Protein AF-A0A1Q7UXT5-F1 (afdb_monomer_lite)

Radius of gyration: 22.02 Å; chains: 1; bounding box: 38×32×70 Å

Secondary structure (DSSP, 8-state):
-HHHH--S--EE---SSS-HHHHHHHHHHHHTTSSEE--GGG--HHHHHHHHHHHHHT-SPPPSSPPPP--HHHHHHHHHHHHHHHHHHHHHHS----

Foldseek 3Di:
DVLLVDLDADEDEFDPPPDPPSVVVQVVCVVQQSHHYDYNVPDDPVVVVVSVVVSVVVHRDDGPHDDDDPCVVVVVVVVVVVVVVVVVVVVVPDDDDD

Sequence (98 aa):
MEILRSSTPALLIPRPGPSAEQRTRTRLFQEKGWVDALDPDDVNSDTLAEAISRGLRSGPKARSQPSPDLGGLAAAVEQLVSLVRRVGQEQRLAPTAE

Structure (mmCIF, N/CA/C/O backbone):
data_AF-A0A1Q7UXT5-F1
#
_entry.id   AF-A0A1Q7UXT5-F1
#
loop_
_atom_site.group_PDB
_atom_site.id
_atom_site.type_symbol
_atom_site.label_atom_id
_atom_site.label_alt_id
_atom_site.label_comp_id
_atom_site.label_asym_id
_atom_site.label_entity_id
_atom_site.label_seq_id
_atom_site.pdbx_PDB_ins_code
_atom_site.Cartn_x
_atom_site.Cartn_y
_atom_site.Cartn_z
_atom_site.occupancy
_atom_site.B_iso_or_equiv
_atom_site.auth_seq_id
_atom_site.auth_comp_id
_atom_site.auth_asym_id
_atom_site.auth_atom_id
_atom_site.pdbx_PDB_model_num
ATOM 1 N N . MET A 1 1 ? -4.849 2.095 0.091 1.00 65.19 1 MET A N 1
ATOM 2 C CA . MET A 1 1 ? -5.498 0.826 0.497 1.00 65.19 1 MET A CA 1
ATOM 3 C C . MET A 1 1 ? -6.387 0.244 -0.587 1.00 65.19 1 MET A C 1
ATOM 5 O O . MET A 1 1 ? -6.460 -0.969 -0.677 1.00 65.19 1 MET A O 1
ATOM 9 N N . GLU A 1 2 ? -7.043 1.062 -1.408 1.00 83.25 2 GLU A N 1
ATOM 10 C CA . GLU A 1 2 ? -7.928 0.594 -2.484 1.00 83.25 2 GLU A CA 1
ATOM 11 C C . GLU A 1 2 ? -7.280 -0.438 -3.418 1.00 83.25 2 GLU A C 1
ATOM 13 O O . GLU A 1 2 ? -7.870 -1.478 -3.682 1.00 83.25 2 GLU A O 1
ATOM 18 N N . ILE A 1 3 ? -6.011 -0.238 -3.782 1.00 86.38 3 ILE A N 1
ATOM 19 C CA . ILE A 1 3 ? -5.247 -1.215 -4.573 1.00 86.38 3 ILE A CA 1
ATOM 20 C C . ILE A 1 3 ? -5.155 -2.594 -3.899 1.00 86.38 3 ILE A C 1
ATOM 22 O O . ILE A 1 3 ? -5.252 -3.606 -4.576 1.00 86.38 3 ILE A O 1
ATOM 26 N N . LEU A 1 4 ? -5.071 -2.662 -2.565 1.00 87.12 4 LEU A N 1
ATOM 27 C CA . LEU A 1 4 ? -5.084 -3.938 -1.833 1.00 87.12 4 LEU A CA 1
ATOM 28 C C . LEU A 1 4 ? -6.486 -4.568 -1.746 1.00 87.12 4 LEU A C 1
ATOM 30 O O . LEU A 1 4 ? -6.606 -5.767 -1.489 1.00 87.12 4 LEU A O 1
ATOM 34 N N . ARG A 1 5 ? -7.554 -3.786 -1.954 1.00 86.94 5 ARG A N 1
ATOM 35 C CA . ARG A 1 5 ? -8.932 -4.295 -2.093 1.00 86.94 5 ARG A CA 1
ATOM 36 C C . ARG A 1 5 ? -9.222 -4.777 -3.512 1.00 86.94 5 ARG A C 1
ATOM 38 O O . ARG A 1 5 ? -10.108 -5.602 -3.692 1.00 86.94 5 ARG A O 1
ATOM 45 N N . SER A 1 6 ? -8.485 -4.265 -4.491 1.00 83.19 6 SER A N 1
ATOM 46 C CA . SER A 1 6 ? -8.643 -4.628 -5.892 1.00 83.19 6 SER A CA 1
ATOM 47 C C . SER A 1 6 ? -8.031 -5.998 -6.197 1.00 83.19 6 SER A C 1
ATOM 49 O O . SER A 1 6 ? -7.032 -6.410 -5.601 1.00 83.19 6 SER A O 1
ATOM 51 N N . SER A 1 7 ? -8.632 -6.695 -7.159 1.00 78.06 7 SER A N 1
ATOM 52 C CA . SER A 1 7 ? -8.052 -7.859 -7.840 1.00 78.06 7 SER A CA 1
ATOM 53 C C . SER A 1 7 ? -7.231 -7.468 -9.074 1.00 78.06 7 SER A C 1
ATOM 55 O O . SER A 1 7 ? -6.636 -8.331 -9.718 1.00 78.06 7 SER A O 1
ATOM 57 N N . THR A 1 8 ? -7.199 -6.178 -9.419 1.00 84.25 8 THR A N 1
ATOM 58 C CA . THR A 1 8 ? -6.448 -5.668 -10.569 1.00 84.25 8 THR A CA 1
ATOM 59 C C . THR A 1 8 ? -4.953 -5.654 -10.239 1.00 84.25 8 THR A C 1
ATOM 61 O O . THR A 1 8 ? -4.578 -5.065 -9.221 1.00 84.25 8 THR A O 1
ATOM 64 N N . PRO A 1 9 ? -4.088 -6.260 -11.075 1.00 84.81 9 PRO A N 1
ATOM 65 C CA . PRO A 1 9 ? -2.643 -6.152 -10.918 1.00 84.81 9 PRO A CA 1
ATOM 66 C C . PRO A 1 9 ? -2.191 -4.689 -10.890 1.00 84.81 9 PRO A C 1
ATOM 68 O O . PRO A 1 9 ? -2.655 -3.874 -11.686 1.00 84.81 9 PRO A O 1
ATOM 71 N N . ALA A 1 10 ? -1.273 -4.360 -9.984 1.00 88.56 10 ALA A N 1
ATOM 72 C CA . ALA A 1 10 ? -0.778 -3.002 -9.814 1.00 88.56 10 ALA A CA 1
ATOM 73 C C . ALA A 1 10 ? 0.737 -2.987 -9.596 1.00 88.56 10 ALA A C 1
ATOM 75 O O . ALA A 1 10 ? 1.276 -3.818 -8.863 1.00 88.56 10 ALA A O 1
ATOM 76 N N . LEU A 1 11 ? 1.387 -1.998 -10.210 1.00 92.62 11 LEU A N 1
ATOM 77 C CA . LEU A 1 11 ? 2.793 -1.664 -10.022 1.00 92.62 11 LEU A CA 1
ATOM 78 C C . LEU A 1 11 ? 2.876 -0.336 -9.263 1.00 92.62 11 LEU A C 1
ATOM 80 O O . LEU A 1 11 ? 2.390 0.683 -9.754 1.00 92.62 11 LEU A O 1
ATOM 84 N N . LEU A 1 12 ? 3.452 -0.341 -8.062 1.00 94.00 12 LEU A N 1
ATOM 85 C CA . LEU A 1 12 ? 3.606 0.868 -7.253 1.00 94.00 12 LEU A CA 1
ATOM 86 C C . LEU A 1 12 ? 4.969 1.511 -7.501 1.00 94.00 12 LEU A C 1
ATOM 88 O O . LEU A 1 12 ? 6.001 0.853 -7.423 1.00 94.00 12 LEU A O 1
ATOM 92 N N . ILE A 1 13 ? 4.957 2.821 -7.727 1.00 94.62 13 ILE A N 1
ATOM 93 C CA . ILE A 1 13 ? 6.161 3.646 -7.834 1.00 94.62 13 ILE A CA 1
ATOM 94 C C . ILE A 1 13 ? 5.971 4.823 -6.867 1.00 94.62 13 ILE A C 1
ATOM 96 O O . ILE A 1 13 ? 5.106 5.671 -7.113 1.00 94.62 13 ILE A O 1
ATOM 100 N N . PRO A 1 14 ? 6.671 4.863 -5.719 1.00 93.56 14 PRO A N 1
ATOM 101 C CA . PRO A 1 14 ? 6.528 5.947 -4.761 1.00 93.56 14 PRO A CA 1
ATOM 102 C C . PRO A 1 14 ? 7.130 7.231 -5.332 1.00 93.56 14 PRO A C 1
ATOM 104 O O . PRO A 1 14 ? 7.993 7.202 -6.201 1.00 93.56 14 PRO A O 1
ATOM 107 N N . ARG A 1 15 ? 6.679 8.391 -4.849 1.00 90.94 15 ARG A N 1
ATOM 108 C CA . ARG A 1 15 ? 7.201 9.669 -5.352 1.00 90.94 15 ARG A CA 1
ATOM 109 C C . ARG A 1 15 ? 8.666 9.881 -4.921 1.00 90.94 15 ARG A C 1
ATOM 111 O O . ARG A 1 15 ? 8.980 9.593 -3.765 1.00 90.94 15 ARG A O 1
ATOM 118 N N . PRO A 1 16 ? 9.527 10.456 -5.786 1.00 80.25 16 PRO A N 1
ATOM 119 C CA . PRO A 1 16 ? 10.947 10.663 -5.483 1.00 80.25 16 PRO A CA 1
ATOM 120 C C . PRO A 1 16 ? 11.210 11.715 -4.389 1.00 80.25 16 PRO A C 1
ATOM 122 O O . PRO A 1 16 ? 12.206 11.608 -3.681 1.00 80.25 16 PRO A O 1
ATOM 125 N N . GLY A 1 17 ? 10.313 12.699 -4.217 1.00 78.75 17 GLY A N 1
ATOM 126 C CA . GLY A 1 17 ? 10.419 13.763 -3.202 1.00 78.75 17 GLY A CA 1
ATOM 127 C C . GLY A 1 17 ? 10.271 13.279 -1.746 1.00 78.75 17 GLY A C 1
ATOM 128 O O . GLY A 1 17 ? 10.144 12.078 -1.507 1.00 78.75 17 GLY A O 1
ATOM 129 N N . PRO A 1 18 ? 10.250 14.188 -0.745 1.00 73.25 18 PRO A N 1
ATOM 130 C CA . PRO A 1 18 ? 10.240 13.824 0.672 1.00 73.25 18 PRO A CA 1
ATOM 131 C C . PRO A 1 18 ? 8.933 13.116 1.047 1.00 73.25 18 PRO A C 1
ATOM 133 O O . PRO A 1 18 ? 7.935 13.722 1.431 1.00 73.25 18 PRO A O 1
ATOM 136 N N . SER A 1 19 ? 8.923 11.796 0.902 1.00 75.56 19 SER A N 1
ATOM 137 C CA . SER A 1 19 ? 7.801 10.945 1.269 1.00 75.56 19 SER A CA 1
ATOM 138 C C . SER A 1 19 ? 8.317 9.611 1.789 1.00 75.56 19 SER A C 1
ATOM 140 O O . SER A 1 19 ? 8.111 8.550 1.199 1.00 75.56 19 SER A O 1
ATOM 142 N N . ALA A 1 20 ? 9.000 9.686 2.936 1.00 84.25 20 ALA A N 1
ATOM 143 C CA . ALA A 1 20 ? 9.487 8.518 3.663 1.00 84.25 20 ALA A CA 1
ATOM 144 C C . ALA A 1 20 ? 8.366 7.491 3.896 1.00 84.25 20 ALA A C 1
ATOM 146 O O . ALA A 1 20 ? 8.597 6.294 3.753 1.00 84.25 20 ALA A O 1
ATOM 147 N N . GLU A 1 21 ? 7.135 7.946 4.165 1.00 91.50 21 GLU A N 1
ATOM 148 C CA . GLU A 1 21 ? 5.964 7.074 4.324 1.00 91.50 21 GLU A CA 1
ATOM 149 C C . GLU A 1 21 ? 5.653 6.268 3.057 1.00 91.50 21 GLU A C 1
ATOM 151 O O . GLU A 1 21 ? 5.498 5.051 3.143 1.00 91.50 21 GLU A O 1
ATOM 156 N N . GLN A 1 22 ? 5.626 6.893 1.875 1.00 91.56 22 GLN A N 1
ATOM 157 C CA . GLN A 1 22 ? 5.300 6.184 0.635 1.00 91.56 22 GLN A CA 1
ATOM 158 C C . GLN A 1 22 ? 6.360 5.151 0.267 1.00 91.56 22 GLN A C 1
ATOM 160 O O . GLN A 1 22 ? 6.002 4.024 -0.085 1.00 91.56 22 GLN A O 1
ATOM 165 N N . ARG A 1 23 ? 7.648 5.507 0.381 1.00 91.12 23 ARG A N 1
ATOM 166 C CA . ARG A 1 23 ? 8.754 4.563 0.154 1.00 91.12 23 ARG A CA 1
ATOM 167 C C . ARG A 1 23 ? 8.690 3.407 1.152 1.00 91.12 23 ARG A C 1
ATOM 169 O O . ARG A 1 23 ? 8.695 2.249 0.744 1.00 91.12 23 ARG A O 1
ATOM 176 N N . THR A 1 24 ? 8.505 3.712 2.438 1.00 92.19 24 THR A N 1
ATOM 177 C CA . THR A 1 24 ? 8.372 2.702 3.501 1.00 92.19 24 THR A CA 1
ATOM 178 C C . THR A 1 24 ? 7.218 1.747 3.223 1.00 92.19 24 THR A C 1
ATOM 180 O O . THR A 1 24 ? 7.399 0.531 3.245 1.00 92.19 24 THR A O 1
ATOM 183 N N . ARG A 1 25 ? 6.030 2.278 2.920 1.00 91.69 25 ARG A N 1
ATOM 184 C CA . ARG A 1 25 ? 4.836 1.470 2.668 1.00 91.69 25 ARG A CA 1
ATOM 185 C C . ARG A 1 25 ? 4.985 0.606 1.421 1.00 91.69 25 ARG A C 1
ATOM 187 O O . ARG A 1 25 ? 4.624 -0.564 1.460 1.00 91.69 25 ARG A O 1
ATOM 194 N N . THR A 1 26 ? 5.533 1.164 0.344 1.00 93.31 26 THR A N 1
ATOM 195 C CA . THR A 1 26 ? 5.767 0.426 -0.903 1.00 93.31 26 THR A CA 1
ATOM 196 C C . THR A 1 26 ? 6.716 -0.745 -0.669 1.00 93.31 26 THR A C 1
ATOM 198 O O . THR A 1 26 ? 6.369 -1.875 -1.006 1.00 93.31 26 THR A O 1
ATOM 201 N N . ARG A 1 27 ? 7.852 -0.496 -0.003 1.00 92.38 27 ARG A N 1
ATOM 202 C CA . ARG A 1 27 ? 8.829 -1.531 0.361 1.00 92.38 27 ARG A CA 1
ATOM 203 C C . ARG A 1 27 ? 8.181 -2.650 1.176 1.00 92.38 27 ARG A C 1
ATOM 205 O O . ARG A 1 27 ? 8.266 -3.812 0.798 1.00 92.38 27 ARG A O 1
ATOM 212 N N . LEU A 1 28 ? 7.458 -2.301 2.244 1.00 92.75 28 LEU A N 1
ATOM 213 C CA . LEU A 1 28 ? 6.788 -3.284 3.103 1.00 92.75 28 LEU A CA 1
ATOM 214 C C . LEU A 1 28 ? 5.715 -4.093 2.358 1.00 92.75 28 LEU A C 1
ATOM 216 O O . LEU A 1 28 ? 5.524 -5.272 2.645 1.00 92.75 28 LEU A O 1
ATOM 220 N N . PHE A 1 29 ? 4.989 -3.482 1.420 1.00 91.88 29 PHE A N 1
ATOM 221 C CA . PHE A 1 29 ? 3.977 -4.192 0.634 1.00 91.88 29 PHE A CA 1
ATOM 222 C C . PHE A 1 29 ? 4.612 -5.158 -0.369 1.00 91.88 29 PHE A C 1
ATOM 224 O O . PHE A 1 29 ? 4.110 -6.272 -0.533 1.00 91.88 29 PHE A O 1
ATOM 231 N N . GLN A 1 30 ? 5.716 -4.755 -1.001 1.00 91.31 30 GLN A N 1
ATOM 232 C CA . GLN A 1 30 ? 6.480 -5.602 -1.913 1.00 91.31 30 GLN A CA 1
ATOM 233 C C . GLN A 1 30 ? 7.113 -6.790 -1.180 1.00 91.31 30 GLN A C 1
ATOM 235 O O . GLN A 1 30 ? 6.968 -7.925 -1.625 1.00 91.31 30 GLN A O 1
ATOM 240 N N . GLU A 1 31 ? 7.734 -6.562 -0.017 1.00 92.25 31 GLU A N 1
ATOM 241 C CA . GLU A 1 31 ? 8.3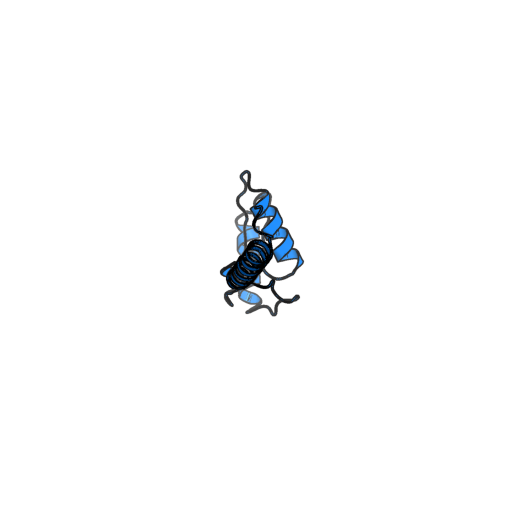13 -7.621 0.827 1.00 92.25 31 GLU A CA 1
ATOM 242 C C . GLU A 1 31 ? 7.275 -8.673 1.249 1.00 92.25 31 GLU A C 1
ATOM 244 O O . GLU A 1 31 ? 7.591 -9.853 1.384 1.00 92.25 31 GLU A O 1
ATOM 249 N N . LYS A 1 32 ? 6.016 -8.260 1.426 1.00 90.38 32 LYS A N 1
ATOM 250 C CA . LYS A 1 32 ? 4.892 -9.154 1.746 1.00 90.38 32 LYS A CA 1
ATOM 251 C C . LYS A 1 32 ? 4.231 -9.782 0.516 1.00 90.38 32 LYS A C 1
ATOM 253 O O . LYS A 1 32 ? 3.255 -10.515 0.663 1.00 90.38 32 LYS A O 1
ATOM 258 N N . GLY A 1 33 ? 4.726 -9.486 -0.688 1.00 88.56 33 GLY A N 1
ATOM 259 C CA . GLY A 1 33 ? 4.168 -9.966 -1.953 1.00 88.56 33 GLY A CA 1
ATOM 260 C C . GLY A 1 33 ? 2.736 -9.496 -2.210 1.00 88.56 33 GLY A C 1
ATOM 261 O O . GLY A 1 33 ? 1.979 -10.166 -2.912 1.00 88.56 33 GLY A O 1
ATOM 262 N N . TRP A 1 34 ? 2.328 -8.376 -1.609 1.00 88.25 34 TRP A N 1
ATOM 263 C CA . TRP A 1 34 ? 0.985 -7.825 -1.788 1.00 88.25 34 TRP A CA 1
ATOM 264 C C . TRP A 1 34 ? 0.851 -7.023 -3.078 1.00 88.25 34 TRP A C 1
ATOM 266 O O . TRP A 1 34 ? -0.247 -6.931 -3.623 1.00 88.25 34 TRP A O 1
ATOM 276 N N . VAL A 1 35 ? 1.953 -6.437 -3.542 1.00 88.88 35 VAL A N 1
ATOM 277 C CA . VAL A 1 35 ? 2.030 -5.630 -4.761 1.00 88.88 35 VAL A CA 1
ATOM 278 C C . VAL A 1 35 ? 3.401 -5.790 -5.413 1.00 88.88 35 VAL A C 1
ATOM 280 O O . VAL A 1 35 ? 4.377 -6.093 -4.727 1.00 88.88 35 VAL A O 1
ATOM 283 N N . ASP A 1 36 ? 3.480 -5.526 -6.715 1.00 91.81 36 ASP A N 1
ATOM 284 C CA . ASP A 1 36 ? 4.760 -5.286 -7.380 1.00 91.81 36 ASP A CA 1
ATOM 285 C C . ASP A 1 36 ? 5.150 -3.809 -7.204 1.00 91.81 36 ASP A C 1
ATOM 287 O O . ASP A 1 36 ? 4.283 -2.932 -7.119 1.00 91.81 36 ASP A O 1
ATOM 291 N N . ALA A 1 37 ? 6.450 -3.514 -7.150 1.00 93.62 37 ALA A N 1
ATOM 292 C CA . ALA A 1 37 ? 6.942 -2.149 -7.006 1.00 93.62 37 ALA A CA 1
ATOM 293 C C . ALA A 1 37 ? 8.273 -1.910 -7.730 1.00 93.62 37 ALA A C 1
ATOM 295 O O . ALA A 1 37 ? 9.036 -2.850 -7.959 1.00 93.62 37 ALA A O 1
ATOM 296 N N . LEU A 1 38 ? 8.535 -0.642 -8.057 1.00 94.50 38 LEU A N 1
ATOM 297 C CA . LEU A 1 38 ? 9.837 -0.131 -8.495 1.00 94.50 38 LEU A CA 1
ATOM 298 C C . LEU A 1 38 ? 10.267 1.010 -7.572 1.00 94.50 38 LEU A C 1
ATOM 300 O O . LEU A 1 38 ? 9.436 1.835 -7.182 1.00 94.50 38 LEU A O 1
ATOM 304 N N . ASP A 1 39 ? 11.557 1.069 -7.243 1.00 90.12 39 ASP A N 1
ATOM 305 C CA . ASP A 1 39 ? 12.130 2.243 -6.587 1.00 90.12 39 ASP A CA 1
ATOM 306 C C . ASP A 1 39 ? 12.158 3.411 -7.588 1.00 90.12 39 ASP A C 1
ATOM 308 O O . ASP A 1 39 ? 12.564 3.200 -8.731 1.00 90.12 39 ASP A O 1
ATOM 312 N N . PRO A 1 40 ? 11.707 4.626 -7.223 1.00 91.31 40 PRO A N 1
ATOM 313 C CA . PRO A 1 40 ? 11.669 5.767 -8.134 1.00 91.31 40 PRO A CA 1
ATOM 314 C C . PRO A 1 40 ? 13.039 6.175 -8.663 1.00 91.31 40 PRO A C 1
ATOM 316 O O . PRO A 1 40 ? 13.093 6.794 -9.723 1.00 91.31 40 PRO A O 1
ATOM 319 N N . ASP A 1 41 ? 14.115 5.840 -7.951 1.00 90.06 41 ASP A N 1
ATOM 320 C CA . ASP A 1 41 ? 15.476 6.156 -8.374 1.00 90.06 41 ASP A CA 1
ATOM 321 C C . ASP A 1 41 ? 15.991 5.149 -9.433 1.00 90.06 41 ASP A C 1
ATOM 323 O O . ASP A 1 41 ? 16.923 5.457 -10.172 1.00 90.06 41 ASP A O 1
ATOM 327 N N . ASP A 1 42 ? 15.311 4.004 -9.592 1.00 89.56 42 ASP A N 1
ATOM 328 C CA . ASP A 1 42 ? 15.612 2.947 -10.572 1.00 89.56 42 ASP A CA 1
ATOM 329 C C . ASP A 1 42 ? 14.657 2.954 -11.791 1.00 89.56 42 ASP A C 1
ATOM 331 O O . ASP A 1 42 ? 14.678 2.048 -12.637 1.00 89.56 42 ASP A O 1
ATOM 335 N N . VAL A 1 43 ? 13.778 3.959 -11.906 1.00 93.12 43 VAL A N 1
ATOM 336 C CA . VAL A 1 43 ? 12.794 4.041 -12.997 1.00 93.12 43 VAL A CA 1
ATOM 337 C C . VAL A 1 43 ? 13.399 4.666 -14.252 1.00 93.12 43 VAL A C 1
ATOM 339 O O . VAL A 1 43 ? 13.753 5.842 -14.290 1.00 93.12 43 VAL A O 1
ATOM 342 N N . ASN A 1 44 ? 13.404 3.892 -15.333 1.00 95.06 44 ASN A N 1
ATOM 343 C CA . ASN A 1 44 ? 13.603 4.354 -16.701 1.00 95.06 44 ASN A CA 1
ATOM 344 C C . ASN A 1 44 ? 12.634 3.614 -17.644 1.00 95.06 44 ASN A C 1
ATOM 346 O O . ASN A 1 44 ? 11.815 2.808 -17.193 1.00 95.06 44 ASN A O 1
ATOM 350 N N . SER A 1 45 ? 12.683 3.910 -18.948 1.00 96.56 45 SER A N 1
ATOM 351 C CA . SER A 1 45 ? 11.781 3.300 -19.937 1.00 96.56 45 SER A CA 1
ATOM 352 C C . SER A 1 45 ? 11.836 1.776 -19.920 1.00 96.56 45 SER A C 1
ATOM 354 O O . SER A 1 45 ? 10.795 1.123 -19.997 1.00 96.56 45 SER A O 1
ATOM 356 N N . ASP A 1 46 ? 13.034 1.219 -19.778 1.00 97.12 46 ASP A N 1
ATOM 357 C CA . ASP A 1 46 ? 13.284 -0.207 -19.934 1.00 97.12 46 ASP A CA 1
ATOM 358 C C . ASP A 1 46 ? 12.859 -0.958 -18.671 1.00 97.12 46 ASP A C 1
ATOM 360 O O . ASP A 1 46 ? 12.105 -1.931 -18.756 1.00 97.12 46 ASP A O 1
ATOM 364 N N . THR A 1 47 ? 13.238 -0.456 -17.489 1.00 96.25 47 THR A N 1
ATOM 365 C CA . THR A 1 47 ? 12.846 -1.055 -16.202 1.00 96.25 47 THR A CA 1
ATOM 366 C C . THR A 1 47 ? 11.334 -1.000 -15.997 1.00 96.25 47 THR A C 1
ATOM 368 O O . THR A 1 47 ? 10.726 -1.974 -15.537 1.00 96.25 47 THR A O 1
ATOM 371 N N . LEU A 1 48 ? 10.692 0.097 -16.412 1.00 96.12 48 LEU A N 1
ATOM 372 C CA . LEU A 1 48 ? 9.241 0.235 -16.367 1.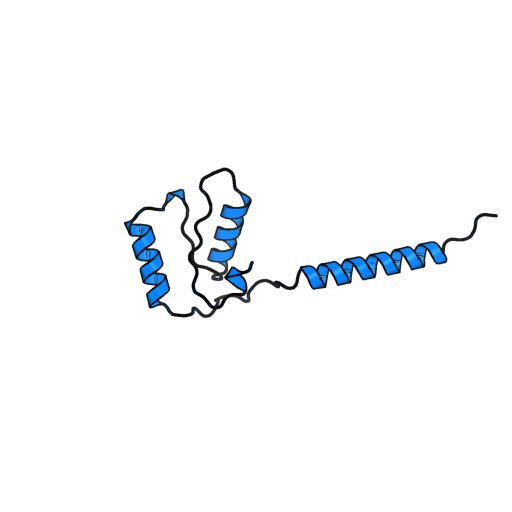00 96.12 48 LEU A CA 1
ATOM 373 C C . LEU A 1 48 ? 8.542 -0.716 -17.348 1.00 96.12 48 LEU A C 1
ATOM 375 O O . LEU A 1 48 ? 7.606 -1.420 -16.956 1.00 96.12 48 LEU A O 1
ATOM 379 N N . ALA A 1 49 ? 8.992 -0.771 -18.605 1.00 96.12 49 ALA A N 1
ATOM 380 C CA . ALA A 1 49 ? 8.411 -1.649 -19.618 1.00 96.12 49 ALA A CA 1
ATOM 381 C C . ALA A 1 49 ? 8.533 -3.128 -19.227 1.00 96.12 49 ALA A C 1
ATOM 383 O O . ALA A 1 49 ? 7.575 -3.895 -19.379 1.00 96.12 49 ALA A O 1
ATOM 384 N N . GLU A 1 50 ? 9.677 -3.532 -18.671 1.00 95.31 50 GLU A N 1
ATOM 385 C CA . GLU A 1 50 ? 9.887 -4.889 -18.180 1.00 95.31 50 GLU A CA 1
ATOM 386 C C . GLU A 1 50 ? 8.943 -5.214 -17.014 1.00 95.31 50 GLU A C 1
ATOM 388 O O . GLU A 1 50 ? 8.287 -6.262 -17.026 1.00 95.31 50 GLU A O 1
ATOM 393 N N . ALA A 1 51 ? 8.825 -4.315 -16.030 1.00 93.31 51 ALA A N 1
ATOM 394 C CA . ALA A 1 51 ? 7.951 -4.504 -14.876 1.00 93.31 51 ALA A CA 1
ATOM 395 C C . ALA A 1 51 ? 6.475 -4.631 -15.280 1.00 93.31 51 ALA A C 1
ATOM 397 O O . ALA A 1 51 ? 5.798 -5.557 -14.825 1.00 93.31 51 ALA A O 1
ATOM 398 N N . ILE A 1 52 ? 5.999 -3.770 -16.185 1.00 93.25 52 ILE A N 1
ATOM 399 C CA . ILE A 1 52 ? 4.638 -3.845 -16.734 1.00 93.25 52 ILE A CA 1
ATOM 400 C C . ILE A 1 52 ? 4.440 -5.173 -17.469 1.00 93.25 52 ILE A C 1
ATOM 402 O O . ILE A 1 52 ? 3.487 -5.903 -17.195 1.00 93.25 52 ILE A O 1
ATOM 406 N N . SER A 1 53 ? 5.365 -5.535 -18.359 1.00 93.75 53 SER A N 1
ATOM 407 C CA . SER A 1 53 ? 5.268 -6.766 -19.148 1.00 93.75 53 SER A CA 1
ATOM 408 C C . SER A 1 53 ? 5.255 -8.018 -18.263 1.00 93.75 53 SER A C 1
ATOM 410 O O . SER A 1 53 ? 4.502 -8.960 -18.513 1.00 93.75 53 SER A O 1
ATOM 412 N N . ARG A 1 54 ? 6.060 -8.033 -17.195 1.00 90.38 54 ARG A N 1
ATOM 413 C CA . ARG A 1 54 ? 6.077 -9.096 -16.181 1.00 90.38 54 ARG A CA 1
ATOM 414 C C . ARG A 1 54 ? 4.752 -9.179 -15.422 1.00 90.38 54 ARG A C 1
ATOM 416 O O . ARG A 1 54 ? 4.250 -10.288 -15.227 1.00 90.38 54 ARG A O 1
ATOM 423 N N . GLY A 1 55 ? 4.177 -8.040 -15.037 1.00 88.50 55 GLY A N 1
ATOM 424 C CA . GLY A 1 55 ? 2.866 -7.970 -14.389 1.00 88.50 55 GLY A CA 1
ATOM 425 C C . GLY A 1 55 ? 1.747 -8.528 -15.272 1.00 88.50 55 GLY A C 1
ATOM 426 O O . GLY A 1 55 ? 0.966 -9.359 -14.818 1.00 88.50 55 GLY A O 1
ATOM 427 N N . LEU A 1 56 ? 1.728 -8.156 -16.556 1.00 88.88 56 LEU A N 1
ATOM 428 C CA . LEU A 1 56 ? 0.725 -8.622 -17.522 1.00 88.88 56 LEU A CA 1
ATOM 429 C C . LEU A 1 56 ? 0.828 -10.126 -17.817 1.00 88.88 56 LEU A C 1
ATOM 431 O O . LEU A 1 56 ? -0.195 -10.793 -17.952 1.00 88.88 56 LEU A O 1
ATOM 435 N N . ARG A 1 57 ? 2.046 -10.682 -17.886 1.00 88.56 57 ARG A N 1
ATOM 436 C CA . ARG A 1 57 ? 2.257 -12.123 -18.129 1.00 88.56 57 ARG A CA 1
ATOM 437 C C . ARG A 1 57 ? 1.867 -13.010 -16.950 1.00 88.56 57 ARG A C 1
ATOM 439 O O . ARG A 1 57 ? 1.471 -14.149 -17.161 1.00 88.56 57 ARG A O 1
ATOM 446 N N . SER A 1 58 ? 2.020 -12.519 -15.722 1.00 76.50 58 SER A N 1
ATOM 447 C CA . SER A 1 58 ? 1.872 -13.347 -14.515 1.00 76.50 58 SER A CA 1
ATOM 448 C C . SER A 1 58 ? 0.411 -13.638 -14.139 1.00 76.50 58 SER A C 1
ATOM 450 O O . SER A 1 58 ? 0.175 -14.452 -13.250 1.00 76.50 58 SER A O 1
ATOM 452 N N . GLY A 1 59 ? -0.565 -12.993 -14.794 1.00 69.06 59 GLY A N 1
ATOM 453 C CA . GLY A 1 59 ? -1.980 -13.087 -14.424 1.00 69.06 59 GLY A CA 1
ATOM 454 C C . GLY A 1 59 ? -2.255 -12.585 -12.995 1.00 69.06 59 GLY A C 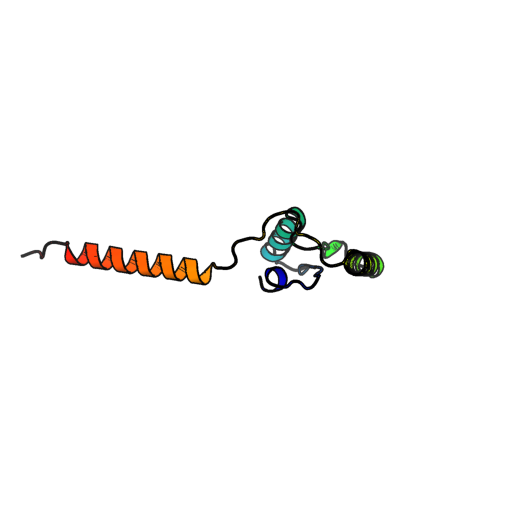1
ATOM 455 O O . GLY A 1 59 ? -1.377 -11.998 -12.355 1.00 69.06 59 GLY A O 1
ATOM 456 N N . PRO A 1 60 ? -3.474 -12.782 -12.461 1.00 67.31 60 PRO A N 1
ATOM 457 C CA . PRO A 1 60 ? -3.775 -12.464 -11.069 1.00 67.31 60 PRO A CA 1
ATOM 458 C C . PRO A 1 60 ? -2.897 -13.314 -10.139 1.00 67.31 60 PRO A C 1
ATOM 460 O O . PRO A 1 60 ? -3.096 -14.522 -10.011 1.00 67.31 60 PRO A O 1
ATOM 463 N N . LYS A 1 61 ? -1.903 -12.695 -9.494 1.00 65.69 61 LYS A N 1
ATOM 464 C CA . LYS A 1 61 ? -1.036 -13.393 -8.539 1.00 65.69 61 LYS A CA 1
ATOM 465 C C . LYS A 1 61 ? -1.838 -13.779 -7.296 1.00 65.69 61 LYS A C 1
ATOM 467 O O . LYS A 1 61 ? -2.469 -12.928 -6.666 1.00 65.69 61 LYS A O 1
ATOM 472 N N . ALA A 1 62 ? -1.753 -15.047 -6.898 1.00 62.62 62 ALA A N 1
ATOM 473 C CA . ALA A 1 62 ? -2.098 -15.435 -5.538 1.00 62.62 62 ALA A CA 1
ATOM 474 C C . ALA A 1 62 ? -1.143 -14.701 -4.584 1.00 62.62 62 ALA A C 1
ATOM 476 O O . ALA A 1 62 ? 0.077 -14.773 -4.741 1.00 62.62 62 ALA A O 1
ATOM 477 N N . ARG A 1 63 ? -1.693 -13.945 -3.630 1.00 68.25 63 ARG A N 1
ATOM 478 C CA . ARG A 1 63 ? -0.886 -13.213 -2.645 1.00 68.25 63 ARG A CA 1
ATOM 479 C C . ARG A 1 63 ? -0.105 -14.231 -1.814 1.00 68.25 63 ARG A C 1
ATOM 481 O O . ARG A 1 63 ? -0.701 -15.167 -1.287 1.00 68.25 63 ARG A O 1
ATOM 488 N N . SER A 1 64 ? 1.212 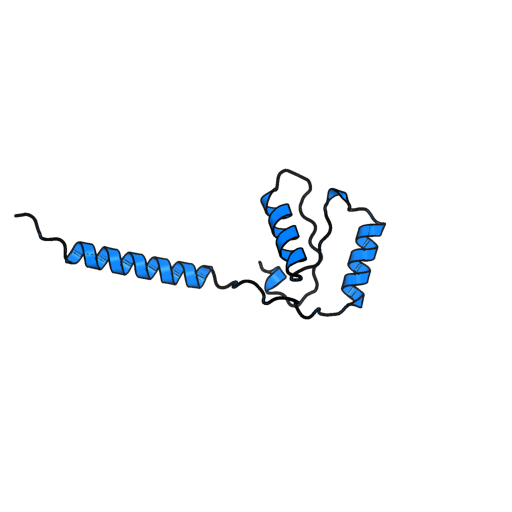-14.055 -1.700 1.00 66.19 64 SER A N 1
ATOM 489 C CA . SER A 1 64 ? 2.074 -14.982 -0.950 1.00 66.19 64 SER A CA 1
ATOM 490 C C . SER A 1 64 ? 1.827 -14.926 0.559 1.00 66.19 64 SER A C 1
ATOM 492 O O . SER A 1 64 ? 2.076 -15.902 1.263 1.00 66.19 64 SER A O 1
ATOM 494 N N . GLN A 1 65 ? 1.311 -13.798 1.055 1.00 77.75 65 GLN A N 1
ATOM 495 C CA . GLN A 1 65 ? 0.871 -13.619 2.434 1.00 77.75 65 GLN A CA 1
ATOM 496 C C . GLN A 1 65 ? -0.561 -13.079 2.498 1.00 77.75 65 GLN A C 1
ATOM 498 O O . GLN A 1 65 ? -0.979 -12.337 1.600 1.00 77.75 65 GLN A O 1
ATOM 503 N N . PRO A 1 66 ? -1.305 -13.385 3.580 1.00 82.06 66 PRO A N 1
ATOM 504 C CA . PRO A 1 66 ? -2.600 -12.768 3.823 1.00 82.06 66 PRO A CA 1
ATOM 505 C C . PRO A 1 66 ? -2.465 -11.244 3.825 1.00 82.06 66 PRO A C 1
ATOM 507 O O . PRO A 1 66 ? -1.500 -10.679 4.343 1.00 82.06 66 PRO A O 1
AT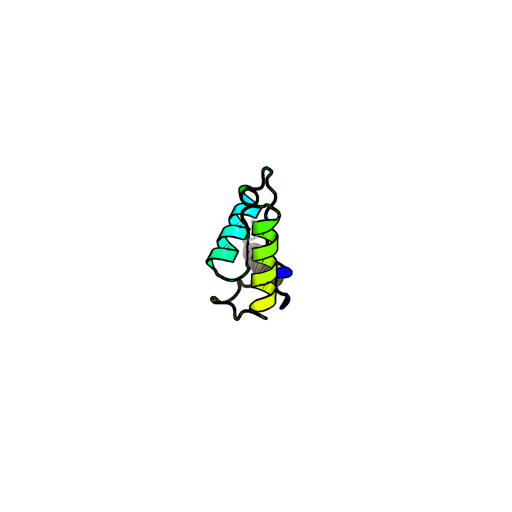OM 510 N N . SER A 1 67 ? -3.423 -10.580 3.188 1.00 83.50 67 SER A N 1
ATOM 511 C CA . SER A 1 67 ? -3.485 -9.120 3.143 1.00 83.50 67 SER A CA 1
ATOM 512 C C . SER A 1 67 ? -3.750 -8.520 4.517 1.00 83.50 67 SER A C 1
ATOM 514 O O . SER A 1 67 ? -4.309 -9.205 5.375 1.00 83.50 67 SER A O 1
ATOM 516 N N . PRO A 1 68 ? -3.364 -7.249 4.739 1.00 88.50 68 PRO A N 1
ATOM 517 C CA . PRO A 1 68 ? -3.639 -6.616 6.015 1.00 88.50 68 PRO A CA 1
ATOM 518 C C . PRO A 1 68 ? -5.150 -6.497 6.195 1.00 88.50 68 PRO A C 1
ATOM 520 O O . PRO A 1 68 ? -5.889 -6.403 5.212 1.00 88.50 68 PRO A O 1
ATOM 523 N N . ASP A 1 69 ? -5.603 -6.451 7.445 1.00 90.38 69 ASP A N 1
ATOM 524 C CA . ASP A 1 69 ? -6.982 -6.076 7.722 1.00 90.38 69 ASP A CA 1
ATOM 525 C C . ASP A 1 69 ? -7.230 -4.642 7.225 1.00 90.38 69 ASP A C 1
ATOM 527 O O . ASP A 1 69 ? -6.512 -3.697 7.560 1.00 90.38 69 ASP A O 1
ATOM 531 N N . LEU A 1 70 ? -8.242 -4.491 6.372 1.00 91.31 70 LEU A N 1
ATOM 532 C CA . LEU A 1 70 ? -8.634 -3.216 5.779 1.00 91.31 70 LEU A CA 1
ATOM 533 C C . LEU A 1 70 ? -9.889 -2.632 6.447 1.00 91.31 70 LEU A C 1
ATOM 535 O O . LEU A 1 70 ? -10.365 -1.578 6.020 1.00 91.31 70 LEU A O 1
ATOM 539 N N . GLY A 1 71 ? -10.428 -3.299 7.472 1.00 93.56 71 GLY A N 1
ATOM 540 C CA . GLY A 1 71 ? -11.595 -2.917 8.269 1.00 93.56 71 GLY A CA 1
ATOM 541 C C . GLY A 1 71 ? -11.323 -1.865 9.347 1.00 93.56 71 GLY A C 1
ATOM 542 O O . GLY A 1 71 ? -12.149 -1.682 10.237 1.00 93.56 71 GLY A O 1
ATOM 543 N N . GLY A 1 72 ? -10.201 -1.141 9.263 1.00 93.25 72 GLY A N 1
ATOM 544 C CA . GLY A 1 72 ? -9.736 -0.230 10.315 1.00 93.25 72 GLY A CA 1
ATOM 545 C C . GLY A 1 72 ? -10.755 0.820 10.774 1.00 93.25 72 GLY A C 1
ATOM 546 O O . GLY A 1 72 ? -10.756 1.173 11.946 1.00 93.25 72 GLY A O 1
ATOM 547 N N . LEU A 1 73 ? -11.661 1.283 9.900 1.00 94.81 73 LEU A N 1
ATOM 548 C CA . LEU A 1 73 ? -12.732 2.204 10.303 1.00 94.81 73 LEU A CA 1
ATOM 549 C C . LEU A 1 73 ? -13.733 1.540 11.258 1.00 94.81 73 LEU A C 1
ATOM 551 O O . LEU A 1 73 ? -14.055 2.117 12.291 1.00 94.81 73 LEU A O 1
ATOM 555 N N . ALA A 1 74 ? -14.212 0.339 10.926 1.00 96.44 74 ALA A N 1
ATOM 556 C CA . ALA A 1 74 ? -15.147 -0.390 11.780 1.00 96.44 74 ALA A CA 1
ATOM 557 C C . ALA A 1 74 ? -14.499 -0.710 13.134 1.00 96.44 74 ALA A C 1
ATOM 559 O O . ALA A 1 74 ? -15.095 -0.433 14.173 1.00 96.44 74 ALA A O 1
ATOM 560 N N . ALA A 1 75 ? -13.243 -1.173 13.113 1.00 96.62 75 ALA A N 1
ATOM 561 C CA . ALA A 1 75 ? -12.463 -1.408 14.323 1.00 96.62 75 ALA A CA 1
ATOM 562 C C . ALA A 1 75 ? -12.307 -0.125 15.162 1.00 96.62 75 ALA A C 1
ATOM 564 O O . ALA A 1 75 ? -12.529 -0.144 16.368 1.00 96.62 75 ALA A O 1
ATOM 565 N N . ALA A 1 76 ? -11.988 1.014 14.540 1.00 97.62 76 ALA A N 1
ATOM 566 C CA . ALA A 1 76 ? -11.856 2.287 15.248 1.00 97.62 76 ALA A CA 1
ATOM 567 C C . ALA A 1 76 ? -13.178 2.747 15.883 1.00 97.62 76 ALA A C 1
ATOM 569 O O . ALA A 1 76 ? -13.177 3.209 17.023 1.00 97.62 76 ALA A O 1
ATOM 570 N N . VAL A 1 77 ? -14.305 2.597 15.178 1.00 98.19 77 VAL A N 1
ATOM 571 C CA . VAL A 1 77 ? -15.638 2.923 15.708 1.00 98.19 77 VAL A CA 1
ATOM 572 C C . VAL A 1 77 ? -15.974 2.046 16.910 1.00 98.19 77 VAL A C 1
ATOM 574 O O . VAL A 1 77 ? -16.405 2.568 17.936 1.00 98.19 77 VAL A O 1
ATOM 577 N N . GLU A 1 78 ? -15.748 0.735 16.815 1.00 98.06 78 GLU A N 1
ATOM 578 C CA . GLU A 1 78 ? -15.984 -0.197 17.920 1.00 98.06 78 GLU A CA 1
ATOM 579 C C . GLU A 1 78 ? -15.173 0.190 19.165 1.00 98.06 78 GLU A C 1
ATOM 581 O O . GLU A 1 78 ? -15.727 0.302 20.263 1.00 98.06 78 GLU A O 1
ATOM 586 N N . GLN A 1 79 ? -13.881 0.481 18.983 1.00 97.31 79 GLN A N 1
ATOM 587 C CA . GLN A 1 79 ? -13.003 0.916 20.070 1.00 97.31 79 GLN A CA 1
ATOM 588 C C . GLN A 1 79 ? -13.470 2.242 20.682 1.00 97.31 79 GLN A C 1
ATOM 590 O O . GLN A 1 79 ? -13.550 2.365 21.905 1.00 97.31 79 GLN A O 1
ATOM 595 N N . LEU A 1 80 ? -13.842 3.222 19.856 1.00 98.00 80 LEU A N 1
ATOM 596 C CA . LEU A 1 80 ? -14.307 4.521 20.336 1.00 98.00 80 LEU A CA 1
ATOM 597 C C . LEU A 1 80 ? -15.611 4.398 21.139 1.00 98.00 80 LEU A C 1
ATOM 599 O O . LEU A 1 80 ? -15.724 4.965 22.225 1.00 98.00 80 LEU A O 1
ATOM 603 N N . VAL A 1 81 ? -16.582 3.620 20.650 1.00 97.75 81 VAL A N 1
ATOM 604 C CA . VAL A 1 81 ? -17.854 3.374 21.351 1.00 97.75 81 VAL A CA 1
ATOM 605 C C . VAL A 1 81 ? -17.621 2.665 22.684 1.00 97.75 81 VAL A C 1
ATOM 607 O O . VAL A 1 81 ? -18.241 3.027 23.687 1.00 97.75 81 VAL A O 1
ATOM 610 N N . SER A 1 82 ? -16.719 1.682 22.715 1.00 97.12 82 SER A N 1
ATOM 611 C CA . SER A 1 82 ? -16.330 0.984 23.945 1.00 97.12 82 SER A CA 1
ATOM 612 C C . SER A 1 82 ? -15.759 1.953 24.988 1.00 97.12 82 SER A C 1
ATOM 614 O O . SER A 1 82 ? -16.198 1.963 26.141 1.00 97.12 82 SER A O 1
ATOM 616 N N . LEU A 1 83 ? -14.859 2.849 24.567 1.00 97.12 83 LEU A N 1
ATOM 617 C CA . LEU A 1 83 ? -14.262 3.860 25.442 1.00 97.12 83 LEU A CA 1
ATOM 618 C C . LEU A 1 83 ? -15.303 4.834 26.003 1.00 97.12 83 LEU A C 1
ATOM 620 O O . LEU A 1 83 ? -15.309 5.084 27.207 1.00 97.12 83 LEU A O 1
ATOM 624 N N . VAL A 1 84 ? -16.211 5.340 25.162 1.00 96.12 84 VAL A N 1
ATOM 625 C CA . VAL A 1 84 ? -17.280 6.256 25.599 1.00 96.12 84 VAL A CA 1
ATOM 626 C C . VAL A 1 84 ? -18.194 5.587 26.628 1.00 96.12 84 VAL A C 1
ATOM 628 O O . VAL A 1 84 ? -18.531 6.200 27.641 1.00 96.12 84 VAL A O 1
ATOM 631 N N . ARG A 1 85 ? -18.571 4.319 26.412 1.00 94.75 85 ARG A N 1
ATOM 632 C CA . ARG A 1 85 ? -19.393 3.562 27.372 1.00 94.75 85 ARG A CA 1
ATOM 633 C C . ARG A 1 85 ? -18.688 3.401 28.713 1.00 94.75 85 ARG A C 1
ATOM 635 O O . ARG A 1 85 ? -19.318 3.637 29.739 1.00 94.75 85 ARG A O 1
ATOM 642 N N . ARG A 1 86 ? -17.399 3.052 28.699 1.00 93.94 86 ARG A N 1
ATOM 643 C CA . ARG A 1 86 ? -16.598 2.886 29.917 1.00 93.94 86 ARG A CA 1
ATOM 644 C C . ARG A 1 86 ? -16.519 4.184 30.723 1.00 93.94 86 ARG A C 1
ATOM 646 O O . ARG A 1 86 ? -16.870 4.183 31.897 1.00 93.94 86 ARG A O 1
ATOM 653 N N . VAL A 1 87 ? -16.170 5.300 30.079 1.00 91.94 87 VAL A N 1
ATOM 654 C CA . VAL A 1 87 ? -16.102 6.617 30.743 1.00 91.94 87 VAL A CA 1
ATOM 655 C C . VAL A 1 87 ? -17.467 7.019 31.310 1.00 91.94 87 VAL A C 1
ATOM 657 O O . VAL A 1 87 ? -17.566 7.471 32.448 1.00 91.94 87 VAL A O 1
ATOM 660 N N . GLY A 1 88 ? -18.547 6.801 30.554 1.00 87.31 88 GLY A N 1
ATOM 661 C CA . GLY A 1 88 ? -19.905 7.098 31.015 1.00 87.31 88 GLY A CA 1
ATOM 662 C C . GLY A 1 88 ? -20.413 6.184 32.141 1.00 87.31 88 GLY A C 1
ATOM 663 O O . GLY A 1 88 ? -21.414 6.516 32.783 1.00 87.31 88 GLY A O 1
ATOM 664 N N . GLN A 1 89 ? -19.779 5.031 32.372 1.00 87.50 89 GLN A N 1
ATOM 665 C CA . GLN A 1 89 ? -20.025 4.182 33.541 1.00 87.50 89 GLN A CA 1
ATOM 666 C C . GLN A 1 89 ? -19.213 4.667 34.744 1.00 87.50 89 GLN A C 1
ATOM 668 O O . GLN A 1 89 ? -19.787 4.851 35.813 1.00 87.50 89 GLN A O 1
ATOM 673 N N . GLU A 1 90 ? -17.924 4.961 34.560 1.00 83.38 90 GLU A N 1
ATOM 674 C CA . GLU A 1 90 ? -17.040 5.499 35.605 1.00 83.38 90 GLU A CA 1
ATOM 675 C C . GLU A 1 90 ? -17.578 6.815 36.194 1.00 83.38 90 GLU A C 1
ATOM 677 O O . GLU A 1 90 ? -17.624 6.973 37.410 1.00 83.38 90 GLU A O 1
ATOM 682 N N . GLN A 1 91 ? -18.095 7.721 35.356 1.00 75.94 91 GLN A N 1
ATOM 683 C CA . GLN A 1 91 ? -18.715 8.977 35.807 1.00 75.94 91 GLN A CA 1
ATOM 684 C C . GLN A 1 91 ? -20.018 8.775 36.593 1.00 75.94 91 GLN A C 1
ATOM 686 O O . GLN A 1 91 ? -20.335 9.577 37.463 1.00 75.94 91 GLN A O 1
ATOM 691 N N . ARG A 1 92 ? -20.782 7.716 36.299 1.00 75.62 92 ARG A N 1
ATOM 692 C CA . ARG A 1 92 ? -22.025 7.387 37.022 1.00 75.62 92 ARG A CA 1
ATOM 693 C C . ARG A 1 92 ? -21.776 6.723 38.373 1.00 75.62 92 ARG A C 1
ATOM 695 O O . ARG A 1 92 ? -22.647 6.765 39.231 1.00 75.62 92 ARG A O 1
ATOM 702 N N . LEU A 1 93 ? -20.622 6.082 38.527 1.00 73.44 93 LEU A N 1
ATOM 703 C CA . LEU A 1 93 ? -20.186 5.414 39.752 1.00 73.44 93 LEU A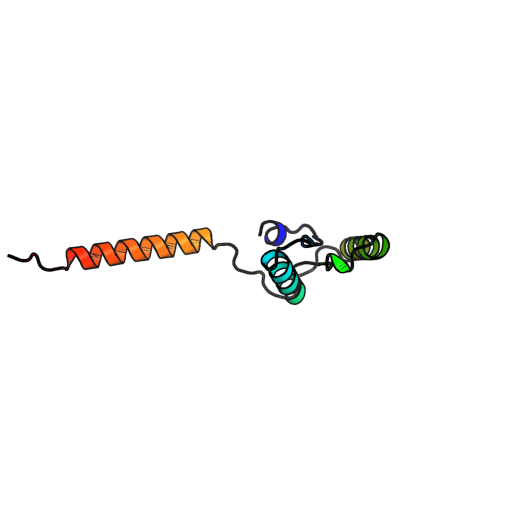 CA 1
ATOM 704 C C . LEU A 1 93 ? -19.377 6.342 40.674 1.00 73.44 93 LEU A C 1
ATOM 706 O O . LEU A 1 93 ? -19.097 5.964 41.810 1.00 73.44 93 LEU A O 1
ATOM 710 N N . ALA A 1 94 ? -19.001 7.539 40.208 1.00 64.81 94 ALA A N 1
ATOM 711 C CA . ALA A 1 94 ? -18.318 8.531 41.027 1.00 64.81 94 ALA A CA 1
ATOM 712 C C . ALA A 1 94 ? -19.273 9.074 42.113 1.00 64.81 94 ALA A C 1
ATOM 714 O O . ALA A 1 94 ? -20.382 9.500 41.780 1.00 64.81 94 ALA A O 1
ATOM 715 N N . PRO A 1 95 ? -18.879 9.060 43.400 1.00 64.06 95 PRO A N 1
ATOM 716 C CA . PRO A 1 95 ? -19.731 9.549 44.475 1.00 64.06 95 PRO A CA 1
ATOM 717 C C . PRO A 1 95 ? -19.956 11.057 44.326 1.00 64.06 95 PRO A C 1
ATOM 719 O O . PRO A 1 95 ? -19.015 11.815 44.084 1.00 64.06 95 PRO A O 1
ATOM 722 N N . THR A 1 96 ? -21.204 11.494 44.483 1.00 63.66 96 THR A N 1
ATOM 723 C CA . THR A 1 96 ? -21.548 12.910 44.625 1.00 63.66 96 THR A CA 1
ATOM 724 C C . THR A 1 96 ? -20.883 13.421 45.901 1.00 63.66 96 THR A C 1
ATOM 726 O O . THR A 1 96 ? -21.184 12.926 46.985 1.00 63.66 96 THR A O 1
ATOM 729 N N . ALA A 1 97 ? -19.944 14.358 45.776 1.00 58.78 97 ALA A N 1
ATOM 730 C CA . ALA A 1 97 ? -19.393 15.053 46.931 1.00 58.78 97 ALA A CA 1
ATOM 731 C C . ALA A 1 97 ? -20.489 15.964 47.513 1.00 58.78 97 ALA A C 1
ATOM 733 O O . ALA A 1 97 ? -20.884 16.929 46.854 1.00 58.78 97 ALA A O 1
ATOM 734 N N . GLU A 1 98 ? -21.011 15.594 48.686 1.00 51.03 98 GLU A N 1
ATOM 735 C CA . GLU A 1 98 ? -21.759 16.479 49.596 1.00 51.03 98 GLU A CA 1
ATOM 736 C C . GLU A 1 98 ? -20.815 17.440 50.328 1.00 51.03 98 GLU A C 1
ATOM 738 O O . GLU A 1 98 ? -19.689 17.013 50.685 1.00 51.03 98 GLU A O 1
#

pLDDT: mean 86.78, std 10.51, range [51.03, 98.19]